Protein AF-A0A5C9BZU2-F1 (afdb_monomer_lite)

Radius of gyration: 14.89 Å; chains: 1; bounding box: 32×44×27 Å

Foldseek 3Di:
DDFPDKDWDADPDPPAQFRTWMWTDDPVPDIAGGWTWGQDPVGIDIDGDDDDDPPDDDD

Structure (mmCIF, N/CA/C/O backbone):
data_AF-A0A5C9BZU2-F1
#
_entry.id   AF-A0A5C9BZU2-F1
#
loop_
_atom_site.group_PDB
_atom_site.id
_atom_site.type_symbol
_atom_site.label_atom_id
_atom_site.label_alt_id
_atom_site.label_comp_id
_atom_site.label_asym_id
_atom_site.label_entity_id
_atom_site.label_seq_id
_atom_site.pdbx_PDB_ins_code
_atom_site.Cartn_x
_atom_site.Cartn_y
_atom_site.Cartn_z
_atom_site.occupancy
_atom_site.B_iso_or_equiv
_atom_site.auth_seq_id
_atom_site.auth_comp_id
_atom_site.auth_asym_id
_atom_site.auth_atom_id
_atom_site.pdbx_PDB_model_num
ATOM 1 N N . MET A 1 1 ? -14.777 3.060 3.536 1.00 79.44 1 MET A N 1
ATOM 2 C CA . MET A 1 1 ? -13.402 2.727 3.937 1.00 79.44 1 MET A CA 1
ATOM 3 C C . MET A 1 1 ? -12.593 3.999 3.820 1.00 79.44 1 MET A C 1
ATOM 5 O O . MET A 1 1 ? -12.377 4.478 2.710 1.00 79.44 1 MET A O 1
ATOM 9 N N . GLU A 1 2 ? -12.246 4.579 4.958 1.00 94.25 2 GLU A N 1
ATOM 10 C CA . GLU A 1 2 ? -11.522 5.841 5.082 1.00 94.25 2 GLU A CA 1
ATOM 11 C C . GLU A 1 2 ? -10.133 5.597 5.672 1.00 94.25 2 GLU A C 1
ATOM 13 O O . GLU A 1 2 ? -9.938 4.715 6.510 1.00 94.25 2 GLU A O 1
ATOM 18 N N . ILE A 1 3 ? -9.149 6.380 5.228 1.00 95.44 3 ILE A N 1
ATOM 19 C CA . ILE A 1 3 ? -7.807 6.353 5.810 1.00 95.44 3 ILE A CA 1
ATOM 20 C C . ILE A 1 3 ? -7.826 7.270 7.030 1.00 95.44 3 ILE A C 1
ATOM 22 O O . ILE A 1 3 ? -7.856 8.490 6.893 1.00 95.44 3 ILE A O 1
ATOM 26 N N . THR A 1 4 ? -7.815 6.678 8.219 1.00 97.50 4 THR A N 1
ATOM 27 C CA . THR A 1 4 ? -7.927 7.409 9.487 1.00 97.50 4 THR A CA 1
ATOM 28 C C . THR A 1 4 ? -6.575 7.833 10.050 1.00 97.50 4 THR A C 1
ATOM 30 O O . THR A 1 4 ? -6.506 8.758 10.850 1.00 97.50 4 THR A O 1
ATOM 33 N N . GLU A 1 5 ? -5.486 7.168 9.658 1.00 96.75 5 GLU A N 1
ATOM 34 C CA . GLU A 1 5 ? -4.135 7.516 10.105 1.00 96.75 5 GLU A CA 1
ATOM 35 C C . GLU A 1 5 ? -3.106 7.201 9.020 1.00 96.75 5 GLU A C 1
ATOM 37 O O . GLU A 1 5 ? -3.223 6.200 8.309 1.00 96.75 5 GLU A O 1
ATOM 42 N N . VAL A 1 6 ? -2.072 8.039 8.922 1.00 96.31 6 VAL A N 1
ATOM 43 C CA . VAL A 1 6 ? -0.949 7.867 7.997 1.00 96.31 6 VAL A CA 1
ATOM 44 C C . VAL A 1 6 ? 0.357 8.112 8.747 1.00 96.31 6 VAL A C 1
ATOM 46 O O . VAL A 1 6 ? 0.563 9.176 9.325 1.00 96.31 6 VAL A O 1
ATOM 49 N N . ARG A 1 7 ? 1.265 7.134 8.716 1.00 95.81 7 ARG A N 1
ATOM 50 C CA . ARG A 1 7 ? 2.620 7.234 9.276 1.00 95.81 7 ARG A CA 1
ATOM 51 C C . ARG A 1 7 ? 3.641 7.062 8.168 1.00 95.81 7 ARG A C 1
ATOM 53 O O . ARG A 1 7 ? 3.662 6.018 7.521 1.00 95.81 7 ARG A O 1
ATOM 60 N N . VAL A 1 8 ? 4.508 8.052 7.978 1.00 94.06 8 VAL A N 1
ATOM 61 C CA . VAL A 1 8 ? 5.519 8.056 6.912 1.00 94.06 8 VAL A CA 1
ATOM 62 C C . VAL A 1 8 ? 6.918 8.012 7.512 1.00 94.06 8 VAL A C 1
ATOM 64 O O . VAL A 1 8 ? 7.238 8.758 8.434 1.00 94.06 8 VAL A O 1
ATOM 67 N N . LYS A 1 9 ? 7.763 7.148 6.954 1.00 92.69 9 LYS A N 1
ATOM 68 C CA . LYS A 1 9 ? 9.200 7.093 7.202 1.00 92.69 9 LYS A CA 1
ATOM 69 C C . LYS A 1 9 ? 9.923 7.315 5.879 1.00 92.69 9 LYS A C 1
ATOM 71 O O . LYS A 1 9 ? 9.992 6.410 5.048 1.00 92.69 9 LYS A O 1
ATOM 76 N N . LEU A 1 10 ? 10.436 8.525 5.688 1.00 89.94 10 LEU A N 1
ATOM 77 C CA . LEU A 1 10 ? 11.231 8.878 4.514 1.00 89.94 10 LEU A CA 1
ATOM 78 C C . LEU A 1 10 ? 12.591 8.174 4.561 1.00 89.94 10 LEU A C 1
ATOM 80 O O . LEU A 1 10 ? 13.142 7.953 5.643 1.00 89.94 10 LEU A O 1
ATOM 84 N N . MET A 1 11 ? 13.112 7.807 3.393 1.00 87.81 11 MET A N 1
ATOM 85 C CA . MET A 1 11 ? 14.494 7.357 3.251 1.00 87.81 11 MET A CA 1
ATOM 86 C C . MET A 1 11 ? 15.408 8.535 2.927 1.00 87.81 11 MET A C 1
ATOM 88 O O . MET A 1 11 ? 15.006 9.492 2.271 1.00 87.81 11 MET A O 1
ATOM 92 N N . SER A 1 12 ? 16.640 8.458 3.426 1.00 78.75 12 SE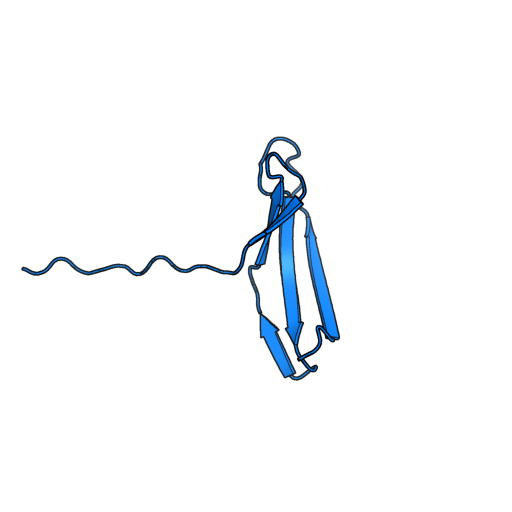R A N 1
ATOM 93 C CA . SER A 1 12 ? 17.615 9.545 3.332 1.00 78.75 12 SER A CA 1
ATOM 94 C C . SER A 1 12 ? 18.346 9.601 1.993 1.00 78.75 12 SER A C 1
ATOM 96 O O . SER A 1 12 ? 19.031 10.588 1.751 1.00 78.75 12 SER A O 1
ATOM 98 N N . ASP A 1 13 ? 18.229 8.573 1.146 1.00 81.75 13 ASP A N 1
ATOM 99 C CA . ASP A 1 13 ? 18.961 8.476 -0.117 1.00 81.75 13 ASP A CA 1
ATOM 100 C C . ASP A 1 13 ? 18.154 9.077 -1.284 1.00 81.75 13 ASP A C 1
ATOM 102 O O . ASP A 1 13 ? 17.218 8.448 -1.781 1.00 81.75 13 ASP A O 1
ATOM 106 N N . PRO A 1 14 ? 18.512 10.279 -1.777 1.00 64.88 14 PRO A N 1
ATOM 107 C CA . PRO A 1 14 ? 17.741 10.987 -2.803 1.00 64.88 14 PRO A CA 1
ATOM 108 C C . PRO A 1 14 ? 17.892 10.401 -4.216 1.00 64.88 14 PRO A C 1
ATOM 110 O O . PRO A 1 14 ? 17.132 10.767 -5.108 1.00 64.88 14 PRO A O 1
ATOM 113 N N . ASN A 1 15 ? 18.871 9.516 -4.438 1.00 69.62 15 ASN A N 1
ATOM 114 C CA . ASN A 1 15 ? 19.110 8.873 -5.736 1.00 69.62 15 ASN A CA 1
ATOM 115 C C . ASN A 1 15 ? 18.324 7.570 -5.929 1.00 69.62 15 ASN A C 1
ATOM 117 O O . ASN A 1 15 ? 18.332 7.016 -7.031 1.00 69.62 15 ASN A O 1
ATOM 121 N N . ASP A 1 16 ? 17.668 7.062 -4.884 1.00 82.44 16 ASP A N 1
ATOM 122 C CA . ASP A 1 16 ? 16.867 5.853 -5.006 1.00 82.44 16 ASP A CA 1
ATOM 123 C C . ASP A 1 16 ? 15.457 6.191 -5.506 1.00 82.44 16 ASP A C 1
ATOM 125 O O . ASP A 1 16 ? 14.903 7.256 -5.241 1.00 82.44 16 ASP A O 1
ATOM 129 N N . ARG A 1 17 ? 14.833 5.265 -6.237 1.00 87.94 17 ARG A N 1
ATOM 130 C CA . ARG A 1 17 ? 13.422 5.408 -6.625 1.00 87.94 17 ARG A CA 1
ATOM 131 C C . ARG A 1 17 ? 12.502 5.275 -5.415 1.00 87.94 17 ARG A C 1
ATOM 133 O O . ARG A 1 17 ? 11.358 5.719 -5.477 1.00 87.94 17 ARG A O 1
ATOM 140 N N . LEU A 1 18 ? 12.966 4.640 -4.342 1.00 91.25 18 LEU A N 1
ATOM 141 C CA . LEU A 1 18 ? 12.231 4.492 -3.096 1.00 91.25 18 LEU A CA 1
ATOM 142 C C . LEU A 1 18 ? 12.386 5.752 -2.235 1.00 91.25 18 LEU A C 1
ATOM 144 O O . LEU A 1 18 ? 13.422 5.978 -1.627 1.00 91.25 18 LEU A O 1
ATOM 148 N N . MET A 1 19 ? 11.321 6.543 -2.133 1.00 91.44 19 MET A N 1
ATOM 149 C CA . MET A 1 19 ? 11.298 7.758 -1.308 1.00 91.44 19 MET A CA 1
ATOM 150 C C . MET A 1 19 ? 11.069 7.452 0.175 1.00 91.44 19 MET A C 1
ATOM 152 O O . MET A 1 19 ? 11.448 8.226 1.052 1.00 91.44 19 MET A O 1
ATOM 156 N N . GLY A 1 20 ? 10.425 6.327 0.482 1.00 93.56 20 GLY A N 1
ATOM 157 C CA . GLY A 1 20 ? 10.178 5.923 1.858 1.00 93.56 20 GLY A CA 1
ATOM 158 C C . GLY A 1 20 ? 9.101 4.864 2.002 1.00 93.56 20 GLY A C 1
ATOM 159 O O . GLY A 1 20 ? 8.518 4.383 1.026 1.00 93.56 20 GLY A O 1
ATOM 160 N N . PHE A 1 21 ? 8.827 4.531 3.256 1.00 93.88 21 PHE A N 1
ATOM 161 C CA . PHE A 1 21 ? 7.770 3.615 3.646 1.00 93.88 21 PHE A CA 1
ATOM 162 C C . PHE A 1 21 ? 6.630 4.357 4.330 1.00 93.88 21 PHE A C 1
ATOM 164 O O . PHE A 1 21 ? 6.836 5.338 5.043 1.00 93.88 21 PHE A O 1
ATOM 171 N N . CYS A 1 22 ? 5.418 3.858 4.136 1.00 95.69 22 CYS A N 1
ATOM 172 C CA . CYS A 1 22 ? 4.210 4.355 4.761 1.00 95.69 22 CYS A CA 1
ATOM 173 C C . CYS A 1 22 ? 3.477 3.204 5.458 1.00 95.69 22 CYS A C 1
ATOM 175 O O . CYS A 1 22 ? 3.539 2.045 5.048 1.00 95.69 22 CYS A O 1
ATOM 177 N N . SER A 1 23 ? 2.777 3.522 6.536 1.00 96.31 23 SER A N 1
ATOM 178 C CA . SER A 1 23 ? 1.770 2.659 7.144 1.00 96.31 23 SER A CA 1
ATOM 179 C C . SER A 1 23 ? 0.478 3.448 7.260 1.00 96.31 23 SER A C 1
ATOM 181 O O . SER A 1 23 ? 0.515 4.613 7.653 1.0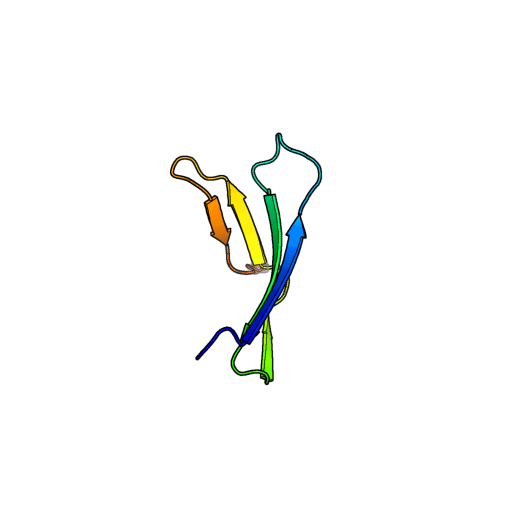0 96.31 23 SER A O 1
ATOM 183 N N . ILE A 1 24 ? -0.642 2.835 6.892 1.00 96.62 24 ILE A N 1
ATOM 184 C CA . ILE A 1 24 ? -1.961 3.470 6.972 1.00 96.62 24 ILE A CA 1
ATOM 185 C C . ILE A 1 24 ? -2.877 2.663 7.878 1.00 96.62 24 ILE A C 1
ATOM 187 O O . ILE A 1 24 ? -2.812 1.433 7.891 1.00 96.62 24 ILE A O 1
ATOM 191 N N . THR A 1 25 ? -3.746 3.361 8.594 1.00 97.38 25 THR A N 1
ATOM 192 C CA . THR A 1 25 ? -4.850 2.764 9.343 1.00 97.38 25 THR A CA 1
ATOM 193 C C . THR A 1 25 ? -6.145 3.068 8.605 1.00 97.38 25 THR A C 1
ATOM 195 O O . THR A 1 25 ? -6.397 4.213 8.231 1.00 97.38 25 THR A O 1
ATOM 198 N N . LEU A 1 26 ? -6.945 2.036 8.375 1.00 96.94 26 LEU A N 1
ATOM 199 C CA . LEU A 1 26 ? -8.250 2.098 7.738 1.00 96.94 26 LEU A CA 1
ATOM 200 C C . LEU A 1 26 ? -9.333 1.983 8.807 1.00 96.94 26 LEU A C 1
ATOM 202 O O . LEU A 1 26 ? -9.254 1.096 9.663 1.00 96.94 26 LEU A O 1
ATOM 206 N N . ASP A 1 27 ? -10.315 2.882 8.758 1.00 96.38 27 ASP A N 1
ATOM 207 C CA . ASP A 1 27 ? -11.488 2.914 9.643 1.00 96.38 27 ASP A CA 1
ATOM 208 C C . ASP A 1 27 ? -11.137 2.767 11.145 1.00 96.38 27 ASP A C 1
ATOM 210 O O . ASP A 1 27 ? -11.867 2.140 11.911 1.00 96.38 27 ASP A O 1
ATOM 214 N N . GLY A 1 28 ? -9.965 3.262 11.569 1.00 94.75 28 GLY A N 1
ATOM 215 C CA . GLY A 1 28 ? -9.463 3.161 12.946 1.00 94.75 28 GLY A CA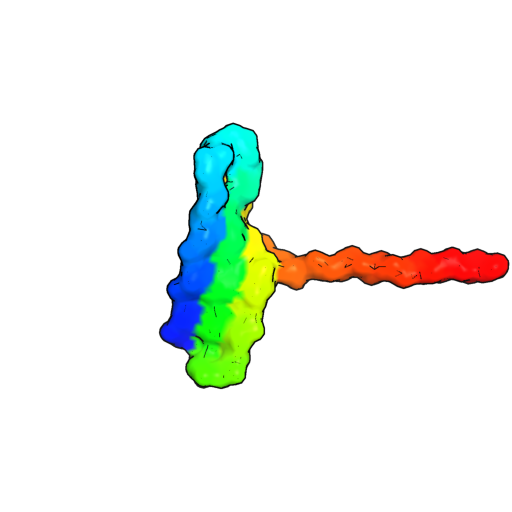 1
ATOM 216 C C . GLY A 1 28 ? -9.229 1.735 13.463 1.00 94.75 28 GLY A C 1
ATOM 217 O O . GLY A 1 28 ? -8.983 1.557 14.653 1.00 94.75 28 GLY A O 1
ATOM 218 N N . SER A 1 29 ? -9.317 0.720 12.602 1.00 95.88 29 SER A N 1
ATOM 219 C CA . SER A 1 29 ? -9.420 -0.685 13.017 1.00 95.88 29 SER A CA 1
ATOM 220 C C . SER A 1 29 ? -8.444 -1.616 12.301 1.00 95.88 29 SER A C 1
ATOM 222 O O . SER A 1 29 ? -8.083 -2.656 12.853 1.00 95.88 29 SER A O 1
ATOM 224 N N . PHE A 1 30 ? -7.964 -1.250 11.108 1.00 95.69 30 PHE A N 1
ATOM 225 C CA . PHE A 1 30 ? -7.105 -2.120 10.307 1.00 95.69 30 PHE A CA 1
ATOM 226 C C . PHE A 1 30 ? -5.845 -1.408 9.817 1.00 95.69 30 PHE A C 1
ATOM 228 O O . PHE A 1 30 ? -5.920 -0.433 9.077 1.00 95.69 30 PHE A O 1
ATOM 235 N N . VAL A 1 31 ? -4.667 -1.911 10.198 1.00 96.06 31 VAL A N 1
ATOM 236 C CA . VAL A 1 31 ? -3.378 -1.292 9.852 1.00 96.06 31 VAL A CA 1
ATOM 237 C C . VAL A 1 31 ? -2.698 -2.050 8.715 1.00 96.06 31 VAL A C 1
ATOM 239 O O . VAL A 1 31 ? -2.390 -3.234 8.847 1.00 96.06 31 VAL A O 1
ATOM 242 N N . ILE A 1 32 ? -2.375 -1.341 7.634 1.00 94.50 32 ILE A N 1
ATOM 243 C CA . ILE A 1 32 ? -1.547 -1.831 6.528 1.00 94.50 32 ILE A CA 1
ATOM 244 C C . ILE A 1 32 ? -0.143 -1.247 6.682 1.00 94.50 32 ILE A C 1
ATOM 246 O O . ILE A 1 32 ? 0.034 -0.028 6.722 1.00 94.50 32 ILE A O 1
ATOM 250 N N . ARG A 1 33 ? 0.861 -2.124 6.757 1.00 93.88 33 ARG A N 1
ATOM 251 C CA . ARG A 1 33 ? 2.281 -1.760 6.880 1.00 93.88 33 ARG A CA 1
ATOM 252 C C . ARG A 1 33 ? 3.021 -1.966 5.560 1.00 93.88 33 ARG A C 1
ATOM 254 O O . ARG A 1 33 ? 2.511 -2.614 4.650 1.00 93.88 33 ARG A O 1
ATOM 261 N N . ASP A 1 34 ? 4.232 -1.420 5.492 1.00 91.31 34 ASP A N 1
ATOM 262 C CA . ASP A 1 34 ? 5.182 -1.598 4.386 1.00 91.31 34 ASP A CA 1
ATOM 263 C C . ASP A 1 34 ? 4.676 -1.128 3.009 1.00 91.31 34 ASP A C 1
ATOM 265 O O . ASP A 1 34 ? 5.092 -1.645 1.968 1.00 91.31 34 ASP A O 1
ATOM 269 N N . LEU A 1 35 ? 3.812 -0.105 2.981 1.00 94.81 35 LEU A N 1
ATOM 270 C CA . LEU A 1 35 ? 3.511 0.621 1.746 1.00 94.81 35 LEU A CA 1
ATOM 271 C C . LEU A 1 35 ? 4.761 1.368 1.295 1.00 94.81 35 LEU A C 1
ATOM 273 O O . LEU A 1 35 ? 5.464 1.950 2.118 1.00 94.81 35 LEU A O 1
ATOM 277 N N . LYS A 1 36 ? 5.035 1.385 -0.006 1.00 93.56 36 LYS A N 1
ATOM 278 C CA . LYS A 1 36 ? 6.222 2.048 -0.559 1.00 93.56 36 LYS A CA 1
ATOM 279 C C . LYS A 1 36 ? 5.815 3.315 -1.290 1.00 93.56 36 LYS A C 1
ATOM 281 O O . LYS A 1 36 ? 4.904 3.279 -2.111 1.00 93.56 36 LYS A O 1
ATOM 286 N N . ILE A 1 37 ? 6.509 4.415 -1.030 1.00 93.25 37 ILE A N 1
ATOM 287 C CA . ILE A 1 37 ? 6.387 5.653 -1.802 1.00 93.25 37 ILE A CA 1
ATOM 288 C C . ILE A 1 37 ? 7.509 5.636 -2.833 1.00 93.25 37 ILE A C 1
ATOM 290 O O . ILE A 1 37 ? 8.682 5.580 -2.466 1.00 93.25 37 ILE A O 1
ATOM 294 N N . ILE A 1 38 ? 7.155 5.631 -4.115 1.00 93.19 38 ILE A N 1
ATOM 295 C CA . ILE A 1 38 ? 8.107 5.459 -5.212 1.00 93.19 38 ILE A CA 1
ATOM 296 C C . ILE A 1 38 ? 8.034 6.661 -6.152 1.00 93.19 38 ILE A C 1
ATOM 298 O O . ILE A 1 38 ? 6.948 7.071 -6.564 1.00 93.19 38 ILE A O 1
ATOM 302 N N . GLN A 1 39 ? 9.194 7.196 -6.528 1.00 92.38 39 GLN A N 1
ATOM 303 C CA . GLN A 1 39 ? 9.337 8.196 -7.579 1.00 92.38 39 GLN A CA 1
ATOM 304 C C . GLN A 1 39 ? 9.318 7.500 -8.948 1.00 92.38 39 GLN A C 1
ATOM 306 O O . GLN A 1 39 ? 10.283 6.853 -9.362 1.00 92.38 39 GLN A O 1
ATOM 311 N N . GLY A 1 40 ? 8.192 7.606 -9.653 1.00 90.75 40 GLY A N 1
ATOM 312 C CA . GLY A 1 40 ? 8.048 7.150 -11.033 1.00 90.75 40 GLY A CA 1
ATOM 313 C C . GLY A 1 40 ? 8.377 8.247 -12.048 1.00 90.75 40 GLY A C 1
ATOM 314 O O . GLY A 1 40 ? 8.529 9.420 -11.710 1.00 90.75 40 GLY A O 1
ATOM 315 N N . GLY A 1 41 ? 8.415 7.878 -13.332 1.00 90.94 41 GLY A N 1
ATOM 316 C CA . GLY A 1 41 ? 8.683 8.828 -14.423 1.00 90.94 41 GLY A CA 1
ATOM 317 C C . GLY A 1 41 ? 7.589 9.885 -14.641 1.00 90.94 41 GLY A C 1
ATOM 318 O O . GLY A 1 41 ? 7.860 10.916 -15.241 1.00 90.94 41 GLY A O 1
ATOM 319 N N . LYS A 1 42 ? 6.364 9.648 -14.147 1.00 92.50 42 LYS A N 1
ATOM 320 C CA . LYS A 1 42 ? 5.230 10.594 -14.207 1.00 92.50 42 LYS A CA 1
ATOM 321 C C . LYS A 1 42 ? 4.927 11.268 -12.858 1.00 92.50 42 LYS A C 1
ATOM 323 O O . LYS A 1 42 ? 3.919 11.955 -12.747 1.00 92.50 42 LYS A O 1
ATOM 328 N N . GLY A 1 43 ? 5.766 11.050 -11.842 1.00 91.38 43 GLY A N 1
ATOM 329 C CA . GLY A 1 43 ? 5.565 11.554 -10.481 1.00 91.38 43 GLY A CA 1
ATOM 330 C C . GLY A 1 43 ? 5.593 10.459 -9.413 1.00 91.38 43 GLY A C 1
ATOM 331 O O . GLY A 1 43 ? 5.816 9.280 -9.703 1.00 91.38 43 GLY A O 1
ATOM 332 N N . CYS A 1 44 ? 5.376 10.870 -8.164 1.00 91.62 44 CYS A N 1
ATOM 333 C CA . CYS A 1 44 ? 5.306 9.972 -7.015 1.00 91.62 44 CYS A CA 1
ATOM 334 C C . CYS A 1 44 ? 4.034 9.124 -7.044 1.00 91.62 44 CYS A C 1
ATOM 336 O O . CYS A 1 44 ? 2.950 9.625 -7.342 1.00 91.62 44 CYS A O 1
ATOM 338 N N . PHE A 1 45 ? 4.148 7.858 -6.655 1.00 94.50 45 PHE A N 1
ATOM 339 C CA . PHE A 1 45 ? 3.000 6.982 -6.446 1.00 94.50 45 PHE A CA 1
ATOM 340 C C . PHE A 1 45 ? 3.215 6.062 -5.243 1.00 94.50 45 PHE A C 1
ATOM 342 O O . PHE A 1 45 ? 4.341 5.841 -4.792 1.00 94.50 45 PHE A O 1
ATOM 349 N N . VAL A 1 46 ? 2.112 5.525 -4.720 1.00 94.00 46 VAL A N 1
ATOM 350 C CA . VAL A 1 46 ? 2.120 4.566 -3.613 1.00 94.00 46 VAL A CA 1
ATOM 351 C C . VAL A 1 46 ? 1.999 3.155 -4.178 1.00 94.00 46 VAL A C 1
ATOM 353 O O . VAL A 1 46 ? 1.047 2.842 -4.890 1.00 94.00 46 VAL A O 1
ATOM 356 N N . ALA A 1 47 ? 2.956 2.293 -3.851 1.00 94.50 47 ALA A N 1
ATOM 357 C CA . ALA A 1 47 ? 2.914 0.874 -4.162 1.00 94.50 47 ALA A CA 1
ATOM 358 C C . ALA A 1 47 ? 2.447 0.077 -2.938 1.00 94.50 47 ALA A C 1
ATOM 360 O O . ALA A 1 47 ? 2.981 0.222 -1.833 1.00 94.50 47 ALA A O 1
ATOM 361 N N . MET A 1 48 ? 1.451 -0.781 -3.161 1.00 94.50 48 MET A N 1
ATOM 362 C CA . MET A 1 48 ? 0.910 -1.673 -2.139 1.00 94.50 48 MET A CA 1
ATOM 363 C C . MET A 1 48 ? 1.952 -2.707 -1.689 1.00 94.50 48 MET A C 1
ATOM 365 O O . MET A 1 48 ? 2.802 -3.116 -2.493 1.00 94.50 48 MET A O 1
ATOM 369 N N . PRO A 1 49 ? 1.894 -3.153 -0.420 1.00 92.38 49 PRO A N 1
ATOM 370 C CA . PRO A 1 49 ? 2.745 -4.229 0.055 1.00 92.38 49 PRO A CA 1
ATOM 371 C C . PRO A 1 49 ? 2.469 -5.475 -0.786 1.00 92.38 49 PRO A C 1
ATOM 373 O O . PRO A 1 49 ? 1.349 -5.975 -0.863 1.00 92.38 49 PRO A O 1
ATOM 376 N N . SER A 1 50 ? 3.509 -5.954 -1.457 1.00 89.38 50 SER A N 1
ATOM 377 C CA . SER A 1 50 ? 3.454 -7.125 -2.323 1.00 89.38 50 SER A CA 1
ATOM 378 C C . SER A 1 50 ? 4.407 -8.177 -1.788 1.00 89.38 50 SER A C 1
ATOM 380 O O . SER A 1 50 ? 5.540 -7.887 -1.398 1.00 89.38 50 SER A O 1
ATOM 382 N N . ARG A 1 51 ? 3.938 -9.422 -1.761 1.00 87.44 51 ARG A N 1
ATOM 383 C CA . ARG A 1 51 ? 4.732 -10.576 -1.356 1.0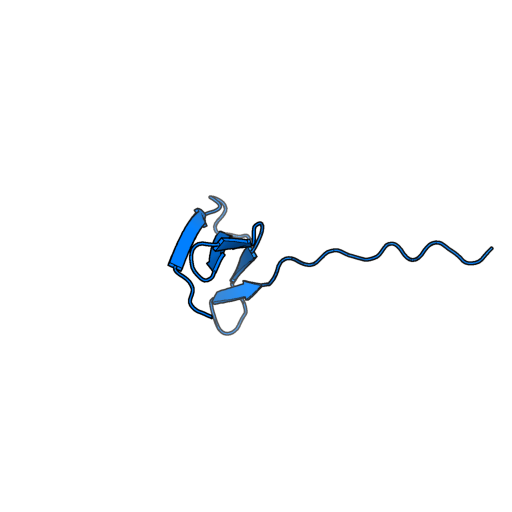0 87.44 51 ARG A CA 1
ATOM 384 C C . ARG A 1 51 ? 4.851 -11.495 -2.558 1.00 87.44 51 ARG A C 1
ATOM 386 O O . ARG A 1 51 ? 3.840 -11.901 -3.123 1.00 87.44 51 ARG A O 1
ATOM 393 N N . ARG A 1 52 ? 6.081 -11.801 -2.969 1.00 83.88 52 ARG A N 1
ATOM 394 C CA . ARG A 1 52 ? 6.316 -12.760 -4.050 1.00 83.88 52 ARG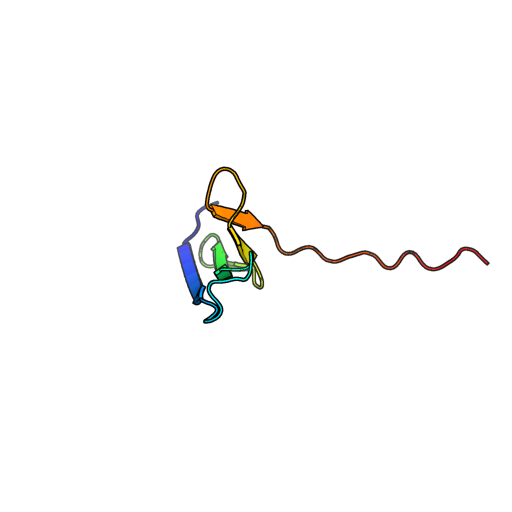 A CA 1
ATOM 395 C C . ARG A 1 52 ? 5.974 -14.153 -3.527 1.00 83.88 52 ARG A C 1
ATOM 397 O O . ARG A 1 52 ? 6.570 -14.593 -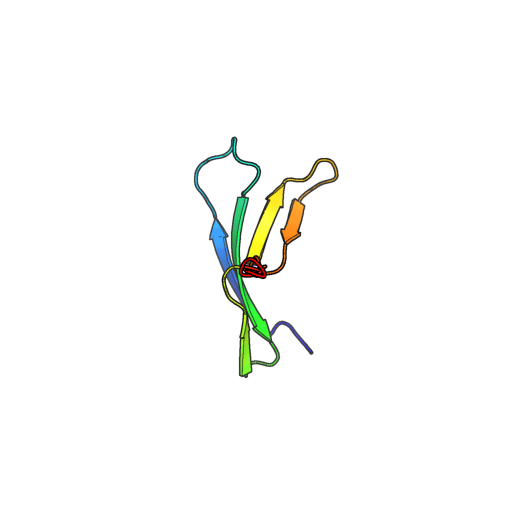2.544 1.00 83.88 52 ARG A O 1
ATOM 404 N N . LEU A 1 53 ? 5.002 -14.813 -4.152 1.00 83.44 53 LEU A N 1
ATOM 405 C CA . LEU A 1 53 ? 4.686 -16.204 -3.852 1.00 83.44 53 LEU A CA 1
ATOM 406 C C . LEU A 1 53 ? 5.883 -17.059 -4.293 1.00 83.44 53 LEU A C 1
ATOM 408 O O . LEU A 1 53 ? 6.364 -16.926 -5.418 1.00 83.44 53 LEU A O 1
ATOM 412 N N . MET A 1 54 ? 6.417 -17.878 -3.391 1.00 79.12 54 MET A N 1
ATOM 413 C CA . MET A 1 54 ? 7.386 -18.905 -3.764 1.00 79.12 54 MET A CA 1
ATOM 414 C C . MET A 1 54 ? 6.599 -20.105 -4.284 1.00 79.12 54 MET A C 1
ATOM 416 O O . MET A 1 54 ? 6.183 -20.951 -3.492 1.00 79.12 54 MET A O 1
ATOM 420 N N . ASP A 1 55 ? 6.387 -20.174 -5.597 1.00 74.00 55 ASP A N 1
ATOM 421 C CA . ASP A 1 55 ? 5.912 -21.405 -6.223 1.00 74.00 55 ASP A CA 1
ATOM 422 C C . ASP A 1 55 ? 7.023 -22.451 -6.097 1.00 74.00 55 ASP A C 1
ATOM 424 O O . ASP A 1 55 ? 8.111 -22.324 -6.663 1.00 74.00 55 ASP A O 1
ATOM 428 N N . ARG A 1 56 ? 6.784 -23.454 -5.249 1.00 71.75 56 ARG A N 1
ATOM 429 C CA . ARG A 1 56 ? 7.680 -24.602 -5.097 1.00 71.75 56 ARG A CA 1
ATOM 430 C C . ARG A 1 56 ? 7.695 -25.372 -6.420 1.00 71.75 56 ARG A C 1
ATOM 432 O O . ARG A 1 56 ? 6.629 -25.621 -6.974 1.00 71.75 56 ARG A O 1
ATOM 439 N N . CYS A 1 57 ? 8.879 -25.777 -6.893 1.00 72.19 57 CYS A N 1
ATOM 440 C CA . CYS A 1 57 ? 9.007 -26.662 -8.055 1.00 72.19 57 CYS A CA 1
ATOM 441 C C . CYS A 1 57 ? 8.091 -27.885 -7.907 1.00 72.19 57 CYS A C 1
ATOM 443 O O . CYS A 1 57 ? 8.164 -28.597 -6.901 1.00 72.19 57 CYS A O 1
ATOM 445 N N . SER A 1 58 ? 7.279 -28.156 -8.929 1.00 69.94 58 SER A N 1
ATOM 446 C CA . SER A 1 58 ? 6.753 -29.497 -9.170 1.00 69.94 58 SER A CA 1
ATOM 447 C C . SER A 1 58 ? 7.944 -30.426 -9.414 1.00 69.94 58 SER A C 1
ATOM 449 O O . SER A 1 58 ? 8.777 -30.123 -10.269 1.00 69.94 58 SER A O 1
ATOM 451 N N . ARG A 1 59 ? 8.051 -31.477 -8.592 1.00 62.47 59 ARG A N 1
ATOM 452 C CA . ARG A 1 59 ? 9.074 -32.530 -8.691 1.00 62.47 59 ARG A CA 1
ATOM 453 C C . ARG A 1 59 ? 9.150 -33.136 -10.084 1.00 62.47 59 ARG A C 1
ATOM 455 O O . ARG A 1 59 ? 8.069 -33.316 -10.685 1.00 62.47 59 ARG A O 1
#

Sequence (59 aa):
MEITEVRVKLMSDPNDRLMGFCSITLDGSFVIRDLKIIQGGKGCFVAMPSRRLMDRCSR

pLDDT: mean 89.23, std 8.75, range [62.47, 97.5]

Secondary structure (DSSP, 8-state):
--EEEEEEEE-S-TTSSEEEEEEEEETTTEEEEEEEEEEETTEEEEEPP------PPP-